Protein AF-A0A2V8SY80-F1 (afdb_monomer_lite)

Sequence (78 aa):
MKSIGLVLLWTVGLLTAAVAAWQFYLFVMFRDTRGLLDVQGGALHLWLAVGAAIVTCVCVFLGLFRRINHTEEFHITS

Secondary structure (DSSP, 8-state):
-HHHHHHHHHHHHHHHHHHHHHHHHHHHT-B-TTS-B-TTTTHHHHHHHHHHHHHHHHHHHHHHHHHHHHHHHHHHT-

Radius of gyration: 18.52 Å; chains: 1; bounding box: 41×14×61 Å

Structure (mmCIF, N/CA/C/O backbone):
data_AF-A0A2V8SY80-F1
#
_entry.id   AF-A0A2V8SY80-F1
#
loop_
_atom_site.group_PDB
_atom_site.id
_atom_site.type_symbol
_atom_site.label_atom_id
_atom_site.label_alt_id
_atom_site.label_comp_id
_atom_site.label_asym_id
_atom_site.label_entity_id
_atom_site.label_seq_id
_atom_site.pdbx_PDB_ins_code
_atom_site.Cartn_x
_atom_site.Cartn_y
_atom_site.Cartn_z
_atom_site.occupancy
_atom_site.B_iso_or_equiv
_atom_site.auth_seq_id
_atom_site.auth_comp_id
_atom_site.auth_asym_id
_atom_site.auth_atom_id
_atom_site.pdbx_PDB_model_num
ATOM 1 N N . MET A 1 1 ? -24.596 -5.717 15.216 1.00 54.34 1 MET A N 1
ATOM 2 C CA . MET A 1 1 ? -23.941 -4.709 14.343 1.00 54.34 1 MET A CA 1
ATOM 3 C C . MET A 1 1 ? -22.550 -4.281 14.832 1.00 54.34 1 MET A C 1
ATOM 5 O O . MET A 1 1 ? -21.686 -4.103 13.985 1.00 54.34 1 MET A O 1
ATOM 9 N N . LYS A 1 2 ? -22.294 -4.172 16.152 1.00 59.09 2 LYS A N 1
ATOM 10 C CA . LYS A 1 2 ? -21.000 -3.73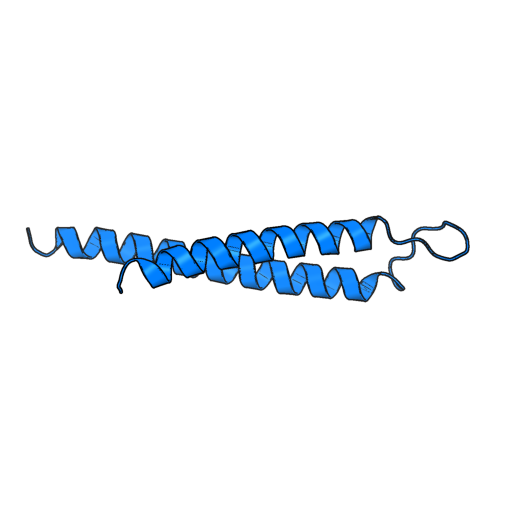2 16.735 1.00 59.09 2 LYS A CA 1
ATOM 11 C C . LYS A 1 2 ? -19.764 -4.522 16.238 1.00 59.09 2 LYS A C 1
ATOM 13 O O . LYS A 1 2 ? -18.749 -3.917 15.919 1.00 59.09 2 LYS A O 1
ATOM 18 N N . SER A 1 3 ? -19.871 -5.841 16.051 1.00 71.19 3 SER A N 1
ATOM 19 C CA . SER A 1 3 ? -18.755 -6.707 15.611 1.00 71.19 3 SER A CA 1
ATOM 20 C C . SER A 1 3 ? -18.455 -6.646 14.105 1.00 71.19 3 SER A C 1
ATOM 22 O O . SER A 1 3 ? -17.322 -6.874 13.692 1.00 71.19 3 SER A O 1
ATOM 24 N N . ILE A 1 4 ? -19.454 -6.313 13.280 1.00 83.12 4 ILE A N 1
ATOM 25 C CA . ILE A 1 4 ? -19.339 -6.330 11.810 1.00 83.12 4 ILE A CA 1
ATOM 26 C C . ILE A 1 4 ? -18.366 -5.249 11.335 1.00 83.12 4 ILE A C 1
ATOM 28 O O . ILE A 1 4 ? -17.543 -5.509 10.466 1.00 83.12 4 ILE A O 1
ATOM 32 N N . GLY A 1 5 ? -18.409 -4.060 11.944 1.00 85.06 5 GLY A N 1
ATOM 33 C CA . GLY A 1 5 ? -17.500 -2.967 11.592 1.00 85.06 5 GLY A CA 1
ATOM 34 C C . GLY A 1 5 ? -16.033 -3.287 11.884 1.00 85.06 5 GLY A C 1
ATOM 35 O O . GLY A 1 5 ? -15.160 -2.905 11.112 1.00 85.06 5 GLY A O 1
ATOM 36 N N 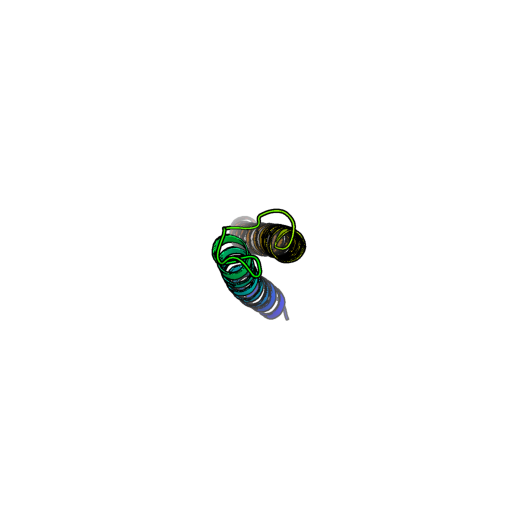. LEU A 1 6 ? -15.754 -4.024 12.964 1.00 88.12 6 LEU A N 1
ATOM 37 C CA . LEU A 1 6 ? -14.395 -4.447 13.301 1.00 88.12 6 LEU A CA 1
ATOM 38 C C . LEU A 1 6 ? -13.893 -5.506 12.312 1.00 88.12 6 LEU A C 1
ATOM 40 O O . LEU A 1 6 ? -12.810 -5.354 11.758 1.00 88.12 6 LEU A O 1
ATOM 44 N N . VAL A 1 7 ? -14.703 -6.534 12.037 1.00 90.44 7 VAL A N 1
ATOM 45 C CA . VAL A 1 7 ? -14.381 -7.571 11.040 1.00 90.44 7 VAL A CA 1
ATOM 46 C C . VAL A 1 7 ? -14.155 -6.950 9.660 1.00 90.44 7 VAL A C 1
ATOM 48 O O . VAL A 1 7 ? -13.212 -7.319 8.964 1.00 90.44 7 VAL A O 1
ATOM 51 N N . LEU A 1 8 ? -14.965 -5.961 9.280 1.00 92.94 8 LEU A N 1
ATOM 52 C CA . LEU A 1 8 ? -14.809 -5.246 8.017 1.00 92.94 8 LEU A CA 1
ATOM 53 C C . LEU A 1 8 ? -13.492 -4.458 7.958 1.00 92.94 8 LEU A C 1
ATOM 55 O O . LEU A 1 8 ? -12.783 -4.546 6.965 1.00 92.94 8 LEU A O 1
ATOM 59 N N . LEU A 1 9 ? -13.109 -3.750 9.025 1.00 92.88 9 LEU A N 1
ATOM 60 C CA . LEU A 1 9 ? -11.820 -3.046 9.072 1.00 92.88 9 LEU A CA 1
ATOM 61 C C . LEU A 1 9 ? -10.627 -4.001 8.935 1.00 92.88 9 LEU A C 1
ATOM 63 O O . LEU A 1 9 ? -9.700 -3.707 8.185 1.00 92.88 9 LEU A O 1
ATOM 67 N N . TRP A 1 10 ? -10.662 -5.152 9.611 1.00 92.50 10 TRP A N 1
ATOM 68 C CA . TRP A 1 10 ? -9.596 -6.153 9.511 1.00 92.50 10 TRP A CA 1
ATOM 69 C C . TRP A 1 10 ? -9.519 -6.788 8.123 1.00 92.50 10 TRP A C 1
ATOM 71 O O . TRP A 1 10 ? -8.431 -6.917 7.568 1.00 92.50 10 TRP A O 1
ATOM 81 N N . THR A 1 11 ? -10.663 -7.158 7.545 1.00 95.88 11 THR A N 1
ATOM 82 C CA . THR A 1 11 ? -10.717 -7.781 6.212 1.00 95.88 11 THR A CA 1
ATOM 83 C C . THR A 1 11 ? -10.296 -6.812 5.112 1.00 95.88 11 THR A C 1
ATOM 85 O O . THR A 1 11 ? -9.459 -7.172 4.287 1.00 95.88 11 THR A O 1
ATOM 88 N N . VAL A 1 12 ? -10.799 -5.573 5.129 1.00 96.19 12 VAL A N 1
ATOM 89 C CA . VAL A 1 12 ? -10.383 -4.527 4.183 1.00 96.19 12 VAL A CA 1
ATOM 90 C C . VAL A 1 12 ? -8.898 -4.222 4.349 1.00 96.19 12 VAL A C 1
ATOM 92 O O . VAL A 1 12 ? -8.186 -4.221 3.351 1.00 96.19 12 VAL A O 1
ATOM 95 N N . GLY A 1 13 ? -8.413 -4.046 5.583 1.00 95.50 13 GLY A N 1
ATOM 96 C CA . GLY A 1 13 ? -6.999 -3.772 5.843 1.00 95.50 13 GLY A CA 1
ATOM 97 C C . GLY A 1 13 ? -6.073 -4.879 5.333 1.00 95.50 13 GLY A C 1
ATOM 98 O O . GLY A 1 13 ? -5.056 -4.595 4.707 1.00 95.50 13 GLY A O 1
ATOM 99 N N . LEU A 1 14 ? -6.438 -6.148 5.535 1.00 97.00 14 LEU A N 1
ATOM 100 C CA . LEU A 1 14 ? -5.654 -7.283 5.044 1.00 97.00 14 LEU A CA 1
ATOM 101 C C . LEU A 1 14 ? -5.675 -7.380 3.512 1.00 97.00 14 LEU A C 1
ATOM 103 O O . LEU A 1 14 ? -4.647 -7.655 2.893 1.00 97.00 14 LEU A O 1
ATOM 107 N N . LEU A 1 15 ? -6.823 -7.104 2.891 1.00 97.81 15 LEU A N 1
ATOM 108 C CA . LEU A 1 15 ? -6.952 -7.092 1.437 1.00 97.81 15 LEU A CA 1
ATOM 109 C C . LEU A 1 15 ? -6.129 -5.959 0.811 1.00 97.81 15 LEU A C 1
ATOM 111 O O . LEU A 1 15 ? -5.396 -6.192 -0.14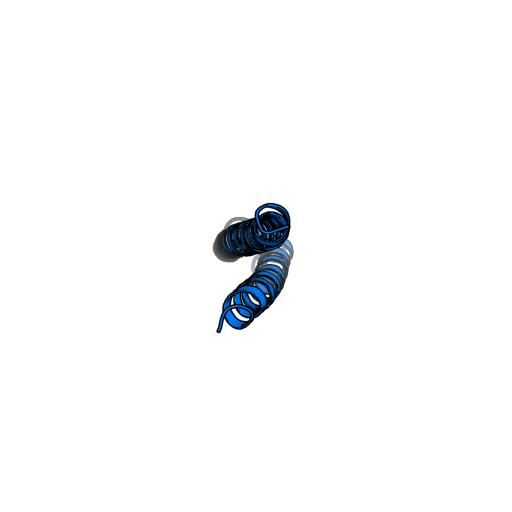9 1.00 97.81 15 LEU A O 1
ATOM 115 N N . THR A 1 16 ? -6.176 -4.751 1.376 1.00 97.12 16 THR A N 1
ATOM 116 C CA . THR A 1 16 ? -5.361 -3.630 0.892 1.00 97.12 16 THR A CA 1
ATOM 117 C C . THR A 1 16 ? -3.873 -3.852 1.139 1.00 97.12 16 THR A C 1
ATOM 119 O O . THR A 1 16 ? -3.068 -3.440 0.308 1.00 97.12 16 THR A O 1
ATOM 122 N N . ALA A 1 17 ? -3.491 -4.568 2.201 1.00 97.56 17 ALA A N 1
ATOM 123 C CA . ALA A 1 17 ? -2.099 -4.947 2.440 1.00 97.56 17 ALA A CA 1
ATOM 124 C C . ALA A 1 17 ? -1.582 -5.889 1.344 1.00 97.56 17 ALA A C 1
ATOM 126 O O . ALA A 1 17 ? -0.492 -5.687 0.807 1.00 97.56 17 ALA A O 1
ATOM 127 N N . ALA A 1 18 ? -2.388 -6.888 0.969 1.00 98.12 18 ALA A N 1
ATOM 128 C CA . ALA A 1 18 ? -2.056 -7.810 -0.113 1.00 98.12 18 ALA A CA 1
ATOM 129 C C . ALA A 1 18 ? -1.934 -7.077 -1.460 1.00 98.12 18 ALA A C 1
ATOM 131 O O . ALA A 1 18 ? -0.980 -7.305 -2.203 1.00 98.12 18 ALA A O 1
ATOM 132 N N . VAL A 1 19 ? -2.848 -6.141 -1.744 1.00 97.88 19 VAL A N 1
ATOM 133 C CA . VAL A 1 19 ? -2.772 -5.279 -2.935 1.00 97.88 19 VAL A CA 1
ATOM 134 C C . VAL A 1 19 ? -1.511 -4.414 -2.913 1.00 97.88 19 VAL A C 1
ATOM 136 O O . VAL A 1 19 ? -0.837 -4.317 -3.935 1.00 97.88 19 VAL A O 1
ATOM 139 N N . ALA A 1 20 ? -1.152 -3.823 -1.771 1.00 97.88 20 ALA A N 1
ATOM 140 C CA . ALA A 1 20 ? 0.056 -3.011 -1.647 1.00 97.88 20 ALA A CA 1
ATOM 141 C C . ALA A 1 20 ? 1.317 -3.829 -1.959 1.00 97.88 20 ALA A C 1
ATOM 143 O O . ALA A 1 20 ? 2.145 -3.400 -2.761 1.00 97.88 20 ALA A O 1
ATOM 144 N N . ALA A 1 21 ? 1.428 -5.034 -1.389 1.00 98.19 21 ALA A N 1
ATOM 145 C CA . ALA A 1 21 ? 2.543 -5.942 -1.645 1.00 98.19 21 ALA A CA 1
ATOM 146 C C . ALA A 1 21 ? 2.613 -6.371 -3.119 1.00 98.19 21 ALA A C 1
ATOM 148 O O . ALA A 1 21 ? 3.690 -6.372 -3.714 1.00 98.19 21 ALA A O 1
ATOM 149 N N . TRP A 1 22 ? 1.465 -6.681 -3.729 1.00 98.12 22 TRP A N 1
ATOM 150 C CA . TRP A 1 22 ? 1.383 -7.048 -5.141 1.00 98.12 22 TRP A CA 1
ATOM 151 C C . TRP A 1 22 ? 1.823 -5.909 -6.067 1.00 98.12 22 TRP A C 1
ATOM 153 O O . TRP A 1 22 ? 2.652 -6.107 -6.953 1.00 98.12 22 TRP A O 1
ATOM 163 N N . GLN A 1 23 ? 1.312 -4.697 -5.843 1.00 97.44 23 GLN A N 1
ATOM 164 C CA . GLN A 1 23 ? 1.681 -3.524 -6.639 1.00 97.44 23 GLN A CA 1
ATOM 165 C C . GLN A 1 23 ? 3.161 -3.170 -6.460 1.00 97.44 23 GLN A C 1
ATOM 167 O O . GLN A 1 23 ? 3.848 -2.863 -7.432 1.00 97.44 23 GLN A O 1
ATOM 172 N N . PHE A 1 24 ? 3.688 -3.294 -5.241 1.00 96.94 24 PHE A N 1
ATOM 173 C CA . PHE A 1 24 ? 5.108 -3.085 -4.986 1.00 96.94 24 PHE A CA 1
ATOM 174 C C . PHE A 1 24 ? 5.985 -4.119 -5.704 1.00 96.94 24 PHE A C 1
ATOM 176 O O . PHE A 1 24 ? 7.002 -3.760 -6.293 1.00 96.94 24 PHE A O 1
ATOM 183 N N . TYR A 1 25 ? 5.574 -5.390 -5.720 1.00 96.81 25 TYR A N 1
ATOM 184 C CA . TYR A 1 25 ? 6.266 -6.431 -6.478 1.00 96.81 25 TYR A CA 1
ATOM 185 C C . TYR A 1 25 ? 6.316 -6.107 -7.978 1.00 96.81 25 TYR A C 1
ATOM 187 O O . TYR A 1 25 ? 7.387 -6.181 -8.580 1.00 96.81 25 TYR A O 1
ATOM 195 N N . LEU A 1 26 ? 5.188 -5.692 -8.568 1.00 94.75 26 LEU A N 1
ATOM 196 C CA . LEU A 1 26 ? 5.132 -5.298 -9.979 1.00 94.75 26 LEU A CA 1
ATOM 197 C C . LEU A 1 26 ? 6.045 -4.109 -10.286 1.00 94.75 26 LEU A C 1
ATOM 199 O O . LEU A 1 26 ? 6.712 -4.113 -11.315 1.00 94.75 26 LEU A O 1
ATOM 203 N N . PHE A 1 27 ? 6.118 -3.128 -9.385 1.00 95.06 27 PHE A N 1
ATOM 204 C CA . PHE A 1 27 ? 7.040 -2.002 -9.513 1.00 95.06 27 PHE A CA 1
ATOM 205 C C . PHE A 1 27 ? 8.508 -2.448 -9.502 1.00 95.06 27 PHE A C 1
ATOM 207 O O . PHE A 1 27 ? 9.269 -2.081 -10.393 1.00 95.06 27 PHE A O 1
ATOM 214 N N . VAL A 1 28 ? 8.909 -3.270 -8.526 1.00 94.69 28 VAL A N 1
ATOM 215 C CA . VAL A 1 28 ? 10.302 -3.735 -8.388 1.00 94.69 28 VAL A CA 1
ATOM 216 C C . VAL A 1 28 ? 10.723 -4.634 -9.554 1.00 94.69 28 VAL A C 1
ATOM 218 O O . VAL A 1 28 ? 11.891 -4.638 -9.942 1.00 94.69 28 VAL A O 1
ATOM 221 N N . MET A 1 29 ? 9.783 -5.387 -10.126 1.00 94.19 29 MET A N 1
ATOM 222 C CA . MET A 1 29 ? 10.033 -6.262 -11.274 1.00 94.19 29 MET A CA 1
ATOM 223 C C . MET A 1 29 ? 9.862 -5.564 -12.626 1.00 94.19 29 MET A C 1
ATOM 225 O O . MET A 1 29 ? 10.087 -6.202 -13.659 1.00 94.19 29 MET A O 1
ATOM 229 N N . PHE A 1 30 ? 9.481 -4.284 -12.646 1.00 91.38 30 PHE A N 1
ATOM 230 C CA . PHE A 1 30 ? 9.234 -3.568 -13.888 1.00 91.38 30 PHE A CA 1
ATOM 231 C C . PHE A 1 30 ? 10.530 -3.400 -14.689 1.00 91.38 30 PHE A C 1
ATOM 233 O O . PHE A 1 30 ? 11.547 -2.898 -14.199 1.00 91.38 30 PHE A O 1
ATOM 240 N N . ARG A 1 31 ? 10.486 -3.833 -15.950 1.00 93.25 31 ARG A N 1
ATOM 241 C CA . ARG A 1 31 ? 11.599 -3.752 -16.896 1.00 93.25 31 ARG A CA 1
ATOM 242 C C . ARG A 1 31 ? 11.126 -3.116 -18.198 1.00 93.25 31 ARG A C 1
ATOM 244 O O . ARG A 1 31 ? 10.042 -3.437 -18.676 1.00 93.25 31 ARG A O 1
ATOM 251 N N . ASP A 1 32 ? 11.960 -2.257 -18.776 1.00 89.06 32 ASP A N 1
ATOM 252 C CA . ASP A 1 32 ? 11.767 -1.697 -20.119 1.00 89.06 32 ASP A CA 1
ATOM 253 C C . ASP A 1 32 ? 11.977 -2.792 -21.189 1.00 89.06 32 ASP A C 1
ATOM 255 O O . ASP A 1 32 ? 12.509 -3.871 -20.926 1.00 89.06 32 ASP A O 1
ATOM 259 N N . THR A 1 33 ? 11.614 -2.492 -22.432 1.00 88.69 33 THR A N 1
ATOM 260 C CA . THR A 1 33 ? 11.839 -3.266 -23.666 1.00 88.69 33 THR A CA 1
ATOM 261 C C . THR A 1 33 ? 13.264 -3.804 -23.836 1.00 88.69 33 THR A C 1
ATOM 263 O O . THR A 1 33 ? 13.476 -4.813 -24.504 1.00 88.69 33 THR A O 1
ATOM 266 N N . ARG A 1 34 ? 14.249 -3.161 -23.201 1.00 91.69 34 ARG A N 1
ATOM 267 C CA . ARG A 1 34 ? 15.665 -3.561 -23.189 1.00 91.69 34 ARG A CA 1
ATOM 268 C C . ARG A 1 34 ? 16.031 -4.514 -22.043 1.00 91.69 34 ARG A C 1
ATOM 270 O O . ARG A 1 34 ? 17.200 -4.837 -21.869 1.00 91.69 34 ARG A O 1
ATOM 277 N N . GLY A 1 35 ? 15.060 -4.926 -21.228 1.00 88.38 35 GLY A N 1
ATOM 278 C CA . GLY A 1 35 ? 15.253 -5.768 -20.043 1.00 88.38 35 GLY A CA 1
ATOM 279 C C . GLY A 1 35 ? 15.881 -5.046 -18.844 1.00 88.38 35 GLY A C 1
ATOM 280 O O . GLY A 1 35 ? 16.127 -5.677 -17.816 1.00 88.38 35 GLY A O 1
ATOM 281 N N . LEU A 1 36 ? 16.137 -3.739 -18.957 1.00 90.50 36 LEU A N 1
ATOM 282 C CA . LEU A 1 36 ? 16.682 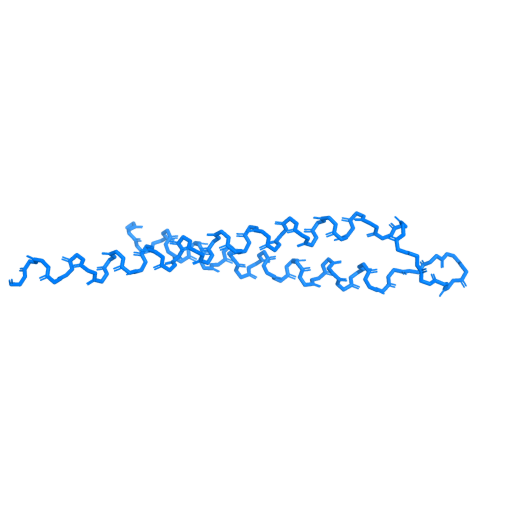-2.914 -17.881 1.00 90.50 36 LEU A CA 1
ATOM 283 C C . LEU A 1 36 ? 15.576 -2.490 -16.917 1.00 90.50 36 LEU A C 1
ATOM 285 O O . LEU A 1 36 ? 14.434 -2.295 -17.325 1.00 90.50 36 LEU A O 1
ATOM 289 N N . LEU A 1 37 ? 15.931 -2.342 -15.643 1.00 87.88 37 LEU A N 1
ATOM 290 C CA . LEU A 1 37 ? 15.007 -1.899 -14.605 1.00 87.88 37 LEU A CA 1
ATOM 291 C C . LEU A 1 37 ? 14.576 -0.455 -14.895 1.00 87.88 37 LEU A C 1
ATOM 293 O O . LEU A 1 37 ? 15.427 0.426 -15.022 1.00 87.88 37 LEU A O 1
ATOM 297 N N . ASP A 1 38 ? 13.267 -0.233 -15.024 1.00 89.94 38 ASP A N 1
ATOM 298 C CA . ASP A 1 38 ? 12.695 1.072 -15.366 1.00 89.94 38 ASP A CA 1
ATOM 299 C C . ASP A 1 38 ? 11.764 1.565 -14.258 1.00 89.94 38 ASP A C 1
ATOM 301 O O . ASP A 1 38 ? 10.586 1.223 -14.157 1.00 89.94 38 ASP A O 1
ATOM 305 N N . VAL A 1 39 ? 12.333 2.413 -13.409 1.00 85.25 39 VAL A N 1
ATOM 306 C CA . VAL A 1 39 ? 11.640 3.016 -12.269 1.00 85.25 39 VAL A CA 1
ATOM 307 C C . VAL A 1 39 ? 10.555 3.995 -12.727 1.00 85.25 39 VAL A C 1
ATOM 309 O O . VAL A 1 39 ? 9.555 4.180 -12.033 1.00 85.25 39 VAL A O 1
ATOM 312 N N . GLN A 1 40 ? 10.728 4.624 -13.891 1.00 88.06 40 GLN A N 1
ATOM 313 C CA . GLN A 1 40 ? 9.826 5.667 -14.359 1.00 88.06 40 GLN A CA 1
ATOM 314 C C . GLN A 1 40 ? 8.580 5.066 -15.016 1.00 88.06 40 GLN A C 1
ATOM 316 O O . GLN A 1 40 ? 7.470 5.502 -14.708 1.00 88.06 40 GLN A O 1
ATOM 321 N N . GLY A 1 41 ? 8.735 4.020 -15.833 1.00 87.00 41 GLY A N 1
ATOM 322 C CA . GLY A 1 41 ? 7.613 3.261 -16.393 1.00 87.00 41 GLY A CA 1
ATOM 323 C C . GLY A 1 41 ? 6.780 2.533 -15.330 1.00 87.00 41 GLY A C 1
ATOM 324 O O . GLY A 1 41 ? 5.556 2.455 -15.442 1.00 87.00 41 GLY A O 1
ATOM 325 N N . GLY A 1 42 ? 7.415 2.085 -14.241 1.00 89.81 42 GLY A N 1
ATOM 326 C CA . GLY A 1 42 ? 6.744 1.434 -13.113 1.00 89.81 42 GLY A CA 1
ATOM 327 C C . GLY A 1 42 ? 6.082 2.383 -12.103 1.00 89.81 42 GLY A C 1
ATOM 328 O O . GLY A 1 42 ? 5.408 1.911 -11.186 1.00 89.81 42 GLY A O 1
ATOM 329 N N . ALA A 1 43 ? 6.241 3.705 -12.228 1.00 92.88 43 ALA A N 1
ATOM 330 C CA . ALA A 1 43 ? 5.857 4.664 -11.183 1.00 92.88 43 ALA A CA 1
ATOM 331 C C . ALA A 1 43 ? 4.374 4.590 -10.769 1.00 92.88 43 ALA A C 1
ATOM 333 O O . ALA A 1 43 ? 4.041 4.828 -9.607 1.00 92.88 43 ALA A O 1
ATOM 334 N N . LEU A 1 44 ? 3.475 4.215 -11.686 1.00 94.12 44 LEU A N 1
ATOM 335 C CA . LEU A 1 44 ? 2.061 4.007 -11.365 1.00 94.12 44 LEU A CA 1
ATOM 336 C C . LEU A 1 44 ? 1.866 2.893 -10.324 1.00 94.12 44 LEU A C 1
ATOM 338 O O . LEU A 1 44 ? 1.115 3.073 -9.367 1.00 94.12 44 LEU A O 1
ATOM 342 N N . HIS A 1 45 ? 2.568 1.766 -10.475 1.00 95.12 45 HIS A N 1
ATOM 343 C CA . HIS A 1 45 ? 2.513 0.657 -9.522 1.00 95.12 45 HIS A CA 1
ATOM 344 C C . HIS A 1 45 ? 3.007 1.084 -8.138 1.00 95.12 45 HIS A C 1
ATOM 346 O O . HIS A 1 45 ? 2.405 0.719 -7.130 1.00 95.12 45 HIS A O 1
ATOM 352 N N . LEU A 1 46 ? 4.042 1.927 -8.082 1.00 94.56 46 LEU A N 1
ATOM 353 C CA . LEU A 1 46 ? 4.526 2.487 -6.824 1.00 94.56 46 LEU A CA 1
ATOM 354 C C . LEU A 1 46 ? 3.453 3.342 -6.135 1.00 94.56 46 LEU A C 1
ATOM 356 O O . LEU A 1 46 ? 3.180 3.141 -4.954 1.00 94.56 46 LEU A O 1
ATOM 360 N N . TRP A 1 47 ? 2.806 4.259 -6.858 1.00 97.31 47 TRP A N 1
ATOM 361 C CA . TRP A 1 47 ? 1.754 5.103 -6.280 1.00 97.31 47 TRP A CA 1
ATOM 362 C C . TRP A 1 47 ? 0.537 4.298 -5.817 1.00 97.31 47 TRP A C 1
ATOM 364 O O . TRP A 1 47 ? -0.010 4.582 -4.750 1.00 97.31 47 TRP A O 1
ATOM 374 N N . LEU A 1 48 ? 0.149 3.260 -6.563 1.00 97.00 48 LEU A N 1
ATOM 375 C CA . LEU A 1 48 ? -0.902 2.333 -6.136 1.00 97.00 48 LEU A CA 1
ATOM 376 C C . LEU A 1 48 ? -0.499 1.565 -4.870 1.00 97.00 48 LEU A C 1
ATOM 378 O O . LEU A 1 48 ? -1.318 1.427 -3.961 1.00 97.00 48 LEU A O 1
ATOM 382 N N . ALA A 1 49 ? 0.755 1.111 -4.776 1.00 97.19 49 ALA A N 1
ATOM 383 C CA . ALA A 1 49 ? 1.273 0.440 -3.586 1.00 97.19 49 ALA A CA 1
ATOM 384 C C . ALA A 1 49 ? 1.251 1.363 -2.359 1.00 97.19 49 ALA A C 1
ATOM 386 O O . ALA A 1 49 ? 0.771 0.964 -1.299 1.00 97.19 49 ALA A O 1
ATOM 387 N N . VAL A 1 50 ? 1.701 2.612 -2.514 1.00 98.00 50 VAL A N 1
ATOM 388 C CA . VAL A 1 50 ? 1.677 3.626 -1.449 1.00 98.00 50 VAL A CA 1
ATOM 389 C C . VAL A 1 50 ? 0.244 3.921 -1.009 1.00 98.00 50 VAL A C 1
ATOM 391 O O . VAL A 1 50 ? -0.043 3.900 0.187 1.00 98.00 50 VAL A O 1
ATOM 394 N N . GLY A 1 51 ? -0.678 4.134 -1.952 1.00 97.88 51 GLY A N 1
ATOM 395 C CA . GLY A 1 51 ? -2.088 4.367 -1.637 1.00 97.88 51 GLY A CA 1
ATOM 396 C C . GLY A 1 51 ? -2.707 3.205 -0.856 1.00 97.88 51 GLY A C 1
ATOM 397 O O . GLY A 1 51 ? -3.317 3.414 0.193 1.00 97.88 51 GLY A O 1
ATOM 398 N N . ALA A 1 52 ? -2.490 1.970 -1.310 1.00 97.44 52 ALA A N 1
ATOM 399 C CA . ALA A 1 52 ? -2.983 0.772 -0.633 1.00 97.44 52 ALA A CA 1
ATOM 400 C C . AL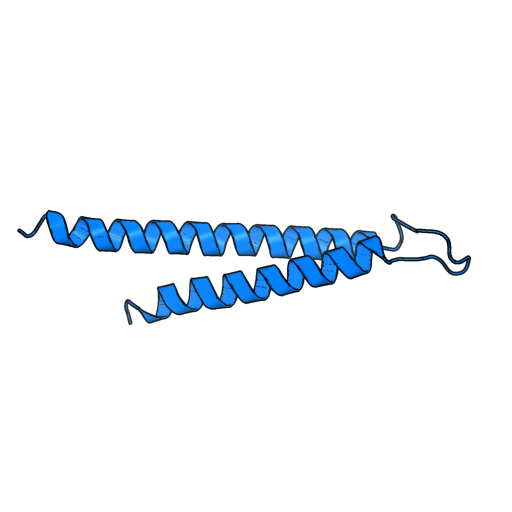A A 1 52 ? -2.349 0.572 0.760 1.00 97.44 52 ALA A C 1
ATOM 402 O O . ALA A 1 52 ? -3.034 0.165 1.704 1.00 97.44 52 ALA A O 1
ATOM 403 N N . ALA A 1 53 ? -1.066 0.910 0.924 1.00 97.81 53 ALA A N 1
ATOM 404 C CA . ALA A 1 53 ? -0.381 0.870 2.214 1.00 97.81 53 ALA A CA 1
ATOM 405 C C . ALA A 1 53 ? -0.966 1.890 3.204 1.00 97.81 53 ALA A C 1
ATOM 407 O O . ALA A 1 53 ? -1.225 1.545 4.356 1.00 97.81 53 ALA A O 1
ATOM 408 N N . ILE A 1 54 ? -1.257 3.115 2.755 1.00 98.31 54 ILE A N 1
ATOM 409 C CA . ILE A 1 54 ? -1.901 4.137 3.593 1.00 98.31 54 ILE A CA 1
ATOM 410 C C . ILE A 1 54 ? -3.277 3.657 4.064 1.00 98.31 54 ILE A C 1
ATOM 412 O O . ILE A 1 54 ? -3.573 3.729 5.257 1.00 98.31 54 ILE A O 1
ATOM 416 N N . VAL A 1 55 ? -4.102 3.116 3.160 1.00 97.69 55 VAL A N 1
ATOM 417 C CA . VAL A 1 55 ? -5.428 2.582 3.522 1.00 97.69 55 VAL A CA 1
ATOM 418 C C . VAL A 1 55 ? -5.303 1.456 4.548 1.00 97.69 55 VAL A C 1
ATOM 420 O O . VAL A 1 55 ? -6.018 1.455 5.548 1.00 97.69 55 VAL A O 1
ATOM 423 N N . THR A 1 56 ? -4.341 0.551 4.358 1.00 97.81 56 THR A N 1
ATOM 424 C CA . THR A 1 56 ? -4.038 -0.523 5.314 1.00 97.81 56 THR A CA 1
ATOM 425 C C . THR A 1 56 ? -3.732 0.036 6.702 1.00 97.81 56 THR A C 1
ATOM 427 O O . THR A 1 56 ? -4.336 -0.394 7.686 1.00 97.81 56 THR A O 1
ATOM 430 N N . CYS A 1 57 ? -2.842 1.029 6.790 1.00 97.69 57 CYS A N 1
ATOM 431 C CA . CYS A 1 57 ? -2.488 1.676 8.052 1.00 97.69 57 CYS A CA 1
ATOM 432 C C . CYS A 1 57 ? -3.708 2.302 8.735 1.00 97.69 57 CYS A C 1
ATOM 434 O O . CYS A 1 57 ? -3.899 2.113 9.936 1.00 97.69 57 CYS A O 1
ATOM 436 N N . VAL A 1 58 ? -4.567 2.994 7.980 1.00 97.38 58 VAL A N 1
ATOM 437 C CA . VAL A 1 58 ? -5.805 3.588 8.510 1.00 97.38 58 VAL A CA 1
ATOM 438 C C . VAL A 1 58 ? -6.756 2.508 9.032 1.00 97.38 58 VAL A C 1
ATOM 440 O O . VAL A 1 58 ? -7.288 2.644 10.133 1.00 97.38 58 VAL A O 1
ATOM 443 N N . CYS A 1 59 ? -6.947 1.411 8.296 1.00 96.25 59 CYS A N 1
ATOM 444 C CA . CYS A 1 59 ? -7.800 0.303 8.727 1.00 96.25 59 CYS A CA 1
ATOM 445 C C . CYS A 1 59 ? -7.301 -0.344 10.024 1.00 96.25 59 CYS A C 1
ATOM 447 O O . CYS A 1 59 ? -8.097 -0.565 10.939 1.00 96.25 59 CYS A O 1
ATOM 449 N N . VAL A 1 60 ? -5.994 -0.605 10.125 1.00 93.81 60 VAL A N 1
ATOM 450 C CA . VAL A 1 60 ? -5.377 -1.183 11.328 1.00 93.81 60 VAL A CA 1
ATOM 451 C C . VAL A 1 60 ? -5.484 -0.219 12.506 1.00 93.81 60 VAL A C 1
ATOM 453 O O . VAL A 1 60 ? -5.913 -0.626 13.584 1.00 93.81 60 VAL A O 1
ATOM 456 N N . PHE A 1 61 ? -5.170 1.062 12.300 1.00 95.06 61 PHE A N 1
ATOM 457 C CA . PHE A 1 61 ? -5.297 2.095 13.325 1.00 95.06 61 PHE A CA 1
ATOM 458 C C . PHE A 1 61 ? -6.730 2.154 13.870 1.00 95.06 61 PHE A C 1
ATOM 460 O O . PHE A 1 61 ? -6.952 1.969 15.066 1.00 95.06 61 PHE A O 1
ATOM 467 N N . LEU A 1 62 ? -7.729 2.304 12.996 1.00 93.56 62 LEU A N 1
ATOM 468 C CA . LEU A 1 62 ? -9.134 2.340 13.406 1.00 93.56 62 LEU A CA 1
ATOM 469 C C . LEU A 1 62 ? -9.585 1.030 14.067 1.00 93.56 62 LEU A C 1
ATOM 471 O O . LEU A 1 62 ? -10.374 1.063 15.012 1.00 93.56 62 LEU A O 1
ATOM 475 N N . GLY A 1 63 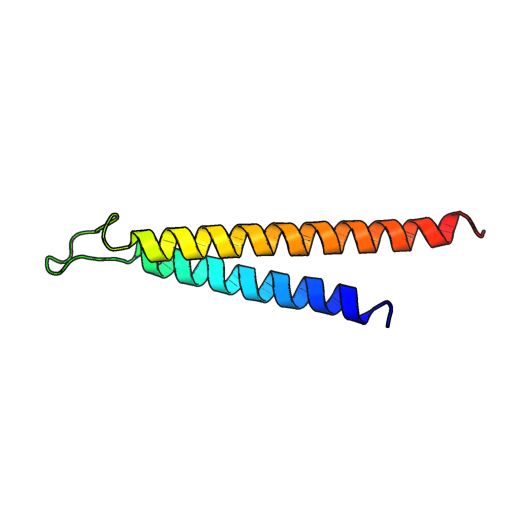? -9.095 -0.118 13.594 1.00 91.12 63 GLY A N 1
ATOM 476 C CA . GLY A 1 63 ? -9.389 -1.429 14.172 1.00 91.12 63 GLY A CA 1
ATOM 477 C C . GLY A 1 63 ? -8.868 -1.572 15.603 1.00 91.12 63 GLY A C 1
ATOM 478 O O . GLY A 1 63 ? -9.602 -2.032 16.480 1.00 91.12 63 GLY A O 1
ATOM 479 N N . LEU A 1 64 ? -7.634 -1.127 15.858 1.00 91.06 64 LEU A N 1
ATOM 480 C CA . LEU A 1 64 ? -7.013 -1.149 17.184 1.00 91.06 64 LEU A CA 1
ATOM 481 C C . LEU A 1 64 ? -7.711 -0.194 18.153 1.00 91.06 64 LEU A C 1
ATOM 483 O O . LEU A 1 64 ? -8.115 -0.626 19.231 1.00 91.06 64 LEU A O 1
ATOM 487 N N . PHE A 1 65 ? -7.928 1.065 17.762 1.00 88.88 65 PHE A N 1
ATOM 488 C CA . PHE A 1 65 ? -8.601 2.052 18.615 1.00 88.88 65 PHE A CA 1
ATOM 489 C C . PHE A 1 65 ? -10.022 1.619 18.980 1.00 88.88 65 PHE A C 1
ATOM 491 O O . PHE A 1 65 ? -10.417 1.699 20.141 1.00 88.88 65 PHE A O 1
ATOM 498 N N . ARG A 1 66 ? -10.779 1.079 18.016 1.00 87.44 66 ARG A N 1
ATOM 499 C CA . ARG A 1 66 ? -12.117 0.536 18.291 1.00 87.44 66 ARG A CA 1
ATOM 500 C C . ARG A 1 66 ? -12.083 -0.644 19.252 1.00 87.44 66 ARG A C 1
ATOM 502 O O . ARG A 1 66 ? -12.972 -0.742 20.092 1.00 87.44 66 ARG A O 1
ATOM 509 N N . ARG A 1 67 ? -11.088 -1.530 19.137 1.00 85.88 67 ARG A N 1
ATOM 510 C CA . ARG A 1 67 ? -10.913 -2.661 20.058 1.00 85.88 67 ARG A CA 1
ATOM 511 C C . ARG A 1 67 ? -10.608 -2.177 21.476 1.00 85.88 67 ARG A C 1
ATOM 513 O O . ARG A 1 67 ? -11.232 -2.674 22.404 1.00 85.88 67 ARG A O 1
ATOM 520 N N . ILE A 1 68 ? -9.688 -1.221 21.623 1.00 84.56 68 ILE A N 1
ATOM 521 C CA . ILE A 1 68 ? -9.267 -0.678 22.925 1.00 84.56 68 ILE A CA 1
ATOM 522 C C . ILE A 1 68 ? -10.427 0.047 23.613 1.00 84.56 68 ILE A C 1
ATOM 524 O O . ILE A 1 68 ? -10.745 -0.264 24.758 1.00 84.56 68 ILE A O 1
ATOM 528 N N . ASN A 1 69 ? -11.125 0.933 22.897 1.00 82.44 69 ASN A N 1
ATOM 529 C CA . ASN A 1 69 ? -12.288 1.638 23.443 1.00 82.44 69 ASN A CA 1
ATOM 530 C C . ASN A 1 69 ? -13.357 0.653 23.944 1.00 82.44 69 ASN A C 1
ATOM 532 O O . ASN A 1 69 ? -13.939 0.829 25.007 1.00 82.44 69 ASN A O 1
ATOM 536 N N . HIS A 1 70 ? -13.563 -0.443 23.210 1.00 75.56 70 HIS A N 1
ATOM 537 C CA . HIS A 1 70 ? -14.479 -1.500 23.624 1.00 75.56 70 HIS A CA 1
ATOM 538 C C . HIS A 1 70 ? -14.049 -2.244 24.893 1.00 75.56 70 HIS A C 1
ATOM 540 O O . HIS A 1 70 ? -14.911 -2.695 25.644 1.00 75.56 70 HIS A O 1
ATOM 546 N N . THR A 1 71 ? -12.745 -2.417 25.114 1.00 72.06 71 THR A N 1
ATOM 547 C CA . THR A 1 71 ? -12.227 -3.057 26.330 1.00 72.06 71 THR A CA 1
ATOM 548 C C . THR A 1 71 ? -12.267 -2.130 27.544 1.00 72.06 71 THR A C 1
ATOM 550 O O . THR A 1 71 ? -12.450 -2.619 28.653 1.00 72.06 71 THR A O 1
ATOM 553 N N . GLU A 1 72 ? -12.160 -0.812 27.355 1.00 63.09 72 GLU A N 1
ATOM 554 C CA . GLU A 1 72 ? -12.253 0.165 28.451 1.00 63.09 72 GLU A CA 1
ATOM 555 C C . GLU A 1 72 ? -13.698 0.424 28.905 1.00 63.09 72 GLU A C 1
ATOM 557 O O . GLU A 1 72 ? -13.936 0.569 30.104 1.00 63.09 72 GLU A O 1
ATOM 562 N N . GLU A 1 73 ? -14.682 0.380 27.993 1.00 58.16 73 GLU A N 1
ATOM 563 C CA . GLU A 1 73 ? -16.115 0.477 28.338 1.00 58.16 73 GLU A CA 1
ATOM 564 C C . GLU A 1 73 ? -16.546 -0.563 29.396 1.00 58.16 73 GLU A C 1
ATOM 566 O O . GLU A 1 73 ? -17.433 -0.288 30.199 1.00 58.16 73 GLU A O 1
ATOM 571 N N . PHE A 1 74 ? -15.905 -1.737 29.438 1.00 56.47 74 PHE A N 1
ATOM 572 C CA . PHE A 1 74 ? -16.219 -2.792 30.409 1.00 56.47 74 PHE A CA 1
ATOM 573 C C . PHE A 1 74 ? -15.750 -2.490 31.838 1.00 56.47 74 PHE A C 1
ATOM 575 O O . PHE A 1 74 ? -16.308 -3.043 32.784 1.00 56.47 74 PHE A O 1
ATOM 582 N N . HIS A 1 75 ? -14.742 -1.630 32.014 1.00 57.16 75 HIS A N 1
ATOM 583 C CA . HIS A 1 75 ? -14.161 -1.350 33.329 1.00 57.16 75 HIS A CA 1
ATOM 584 C C . HIS A 1 75 ? -14.870 -0.225 34.095 1.00 57.16 75 HIS A C 1
ATOM 586 O O . HIS A 1 75 ? -14.752 -0.176 35.314 1.00 57.16 75 HIS A O 1
ATOM 592 N N . ILE A 1 76 ? -15.623 0.653 33.422 1.00 58.97 76 ILE A N 1
ATOM 593 C CA . ILE A 1 76 ? -16.322 1.782 34.071 1.00 58.97 76 ILE A CA 1
ATOM 594 C C . ILE A 1 76 ? -17.666 1.342 34.691 1.00 58.97 76 ILE A C 1
ATOM 596 O O . ILE A 1 76 ? -18.201 2.026 35.557 1.00 58.97 76 ILE A O 1
ATOM 600 N N . THR A 1 77 ? -18.216 0.194 34.281 1.00 53.75 77 THR A N 1
ATOM 601 C CA . THR A 1 77 ? -19.507 -0.328 34.775 1.00 53.75 77 THR A CA 1
ATOM 602 C C . THR A 1 77 ? -19.394 -1.425 35.845 1.00 53.75 77 THR A C 1
ATOM 604 O O . THR A 1 77 ? -20.411 -2.044 36.158 1.00 53.75 77 THR A O 1
ATOM 607 N N . SER A 1 78 ? -18.191 -1.707 36.362 1.00 51.78 78 SER A N 1
ATOM 608 C CA . SER A 1 78 ? -17.962 -2.665 37.460 1.00 51.78 78 SER A CA 1
ATOM 609 C C . SER A 1 78 ? -18.003 -2.008 38.834 1.00 51.78 78 SER A C 1
ATOM 611 O O . SER A 1 78 ? -17.664 -0.812 38.937 1.00 51.78 78 SER A O 1
#

pLDDT: mean 88.37, std 12.71, range [51.78, 98.31]

Foldseek 3Di:
DLVVLLVVLVVLLVVLQVLLVVLVVCQQCDADPVRHRDNPVSVVSNVSSVVSNVSSVVSVVVSVVSVVVVVVVVVVVD